Protein AF-A0A645JEK5-F1 (afdb_monomer_lite)

Foldseek 3Di:
DLLCPDDPNYPDPVCCVCPPPNDPCNVVVVVVDPDDDPVVVVQVVCVVVVNHDPLDDSQWDDKDQPVPDPDCCCVPQFAWRDDDPSITITGHDDPDD

InterPro domains:
  IPR011105 Cell wall hydrolase, SleB [PF07486] (1-90)
  IPR042047 Cell wall hydrolase SleB, domain 1 [G3DSA:1.10.10.2520] (1-51)

Radius of gyration: 14.5 Å; chains: 1; bounding box: 34×35×39 Å

Sequence (97 aa):
MNRWTGPYYGDDLLAIMTAPHQFTPIYNGSAYKKEIEPDSIEAANAVLSGEGVRELTDDTYYFVNPDFTQDKTIETKMAFVCEIEGIHFYKPPAKTK

pLDDT: mean 87.47, std 7.65, range [40.19, 96.06]

Organism: NCBI:txid1076179

Structure (mmCIF, N/CA/C/O backbone):
data_AF-A0A645JEK5-F1
#
_entry.id   AF-A0A645JEK5-F1
#
loop_
_atom_site.group_PDB
_atom_site.id
_atom_site.type_symbol
_atom_site.label_atom_id
_atom_site.label_alt_id
_atom_site.label_comp_id
_atom_site.label_asym_id
_atom_site.label_entity_id
_atom_site.label_seq_id
_atom_site.pdbx_PDB_ins_code
_atom_site.Cartn_x
_atom_site.Cartn_y
_atom_site.Cartn_z
_atom_site.occupancy
_atom_site.B_iso_or_equiv
_atom_site.auth_seq_id
_atom_site.auth_comp_id
_atom_site.auth_asym_id
_atom_site.auth_atom_id
_atom_site.pdbx_PDB_model_num
ATOM 1 N N . MET A 1 1 ? -3.162 -6.443 -2.485 1.00 86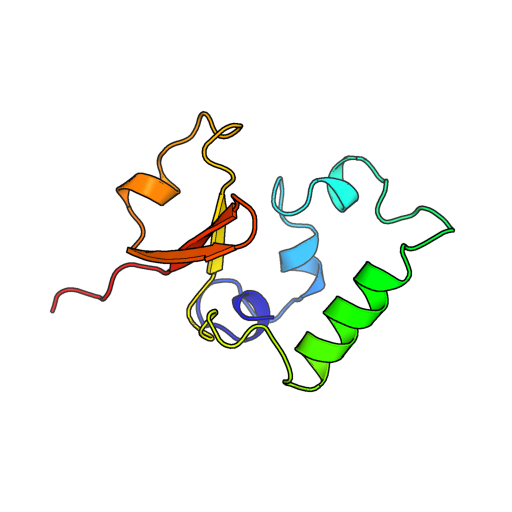.50 1 MET A N 1
ATOM 2 C CA . MET A 1 1 ? -4.082 -7.542 -2.123 1.00 86.50 1 MET A CA 1
ATOM 3 C C . MET A 1 1 ? -5.213 -7.073 -1.232 1.00 86.50 1 MET A C 1
ATOM 5 O O . MET A 1 1 ? -6.341 -7.184 -1.674 1.00 86.50 1 MET A O 1
ATOM 9 N N . ASN A 1 2 ? -4.938 -6.445 -0.085 1.00 90.12 2 ASN A N 1
ATOM 10 C CA . ASN A 1 2 ? -5.970 -5.963 0.849 1.00 90.12 2 ASN A CA 1
ATOM 11 C C . ASN A 1 2 ? -7.121 -5.204 0.175 1.00 90.12 2 ASN A C 1
ATOM 13 O O . ASN A 1 2 ? -8.278 -5.492 0.434 1.00 90.12 2 ASN A O 1
ATOM 17 N N . ARG A 1 3 ? -6.838 -4.290 -0.764 1.00 90.12 3 ARG A N 1
ATOM 18 C CA . ARG A 1 3 ? -7.893 -3.586 -1.523 1.00 90.12 3 ARG A CA 1
ATOM 19 C C . ARG A 1 3 ? -8.784 -4.515 -2.352 1.00 90.12 3 ARG A C 1
ATOM 21 O O . ARG A 1 3 ? -9.972 -4.258 -2.437 1.00 90.12 3 ARG A O 1
ATOM 28 N N . TRP A 1 4 ? -8.217 -5.563 -2.941 1.00 88.19 4 TRP A N 1
ATOM 29 C CA . TRP A 1 4 ? -8.941 -6.523 -3.775 1.00 88.19 4 TRP A CA 1
ATOM 30 C C . TRP A 1 4 ? -9.792 -7.493 -2.949 1.00 88.19 4 TRP A C 1
ATOM 32 O O . TRP A 1 4 ? -10.901 -7.835 -3.338 1.00 88.19 4 TRP A O 1
ATOM 42 N N . THR A 1 5 ? -9.289 -7.931 -1.796 1.00 86.56 5 THR A N 1
ATOM 43 C CA . THR A 1 5 ? -9.990 -8.888 -0.924 1.00 86.56 5 THR A CA 1
ATOM 44 C C . THR A 1 5 ? -10.874 -8.212 0.126 1.00 86.56 5 THR A C 1
ATOM 46 O O . THR A 1 5 ? -11.732 -8.855 0.730 1.00 86.56 5 THR A O 1
ATOM 49 N N . GLY A 1 6 ? -10.661 -6.920 0.368 1.00 85.62 6 GLY A N 1
ATOM 50 C CA . GLY A 1 6 ? -11.358 -6.131 1.372 1.00 85.62 6 GLY A CA 1
ATOM 51 C C . GLY A 1 6 ? -12.682 -5.536 0.880 1.00 85.62 6 GLY A C 1
ATOM 52 O O . GLY A 1 6 ? -12.938 -5.428 -0.317 1.00 85.62 6 GLY A O 1
ATOM 53 N N . PRO A 1 7 ? -13.537 -5.060 1.800 1.00 87.56 7 PRO A N 1
ATOM 54 C CA . PRO A 1 7 ? -14.908 -4.658 1.481 1.00 87.56 7 PRO A CA 1
ATOM 55 C C . PRO A 1 7 ? -15.036 -3.269 0.828 1.00 87.56 7 PRO A C 1
ATOM 57 O O . PRO A 1 7 ? -16.153 -2.824 0.575 1.00 87.56 7 PRO A O 1
ATOM 60 N N . TYR A 1 8 ? -13.931 -2.542 0.617 1.00 83.69 8 TYR A N 1
ATOM 61 C CA . TYR A 1 8 ? -13.966 -1.103 0.318 1.00 83.69 8 TYR A CA 1
ATOM 62 C C . TYR A 1 8 ? -13.720 -0.722 -1.147 1.00 83.69 8 TYR A C 1
ATOM 64 O O . TYR A 1 8 ? -14.112 0.375 -1.534 1.00 83.69 8 TYR A O 1
ATOM 72 N N . TYR A 1 9 ? -13.067 -1.571 -1.949 1.00 82.69 9 TYR A N 1
ATOM 73 C CA . TYR A 1 9 ? -12.603 -1.191 -3.296 1.00 82.69 9 TYR A CA 1
ATOM 74 C C . TYR A 1 9 ? -13.144 -2.073 -4.429 1.00 82.69 9 TYR A C 1
ATOM 76 O O . TYR A 1 9 ? -12.995 -1.702 -5.590 1.00 82.69 9 TYR A O 1
ATOM 84 N N . GLY A 1 10 ? -13.815 -3.182 -4.101 1.00 81.38 10 GLY A N 1
ATOM 85 C CA . GLY A 1 10 ? -14.401 -4.104 -5.075 1.00 81.38 10 GLY A CA 1
ATOM 86 C C . GLY A 1 10 ? -13.491 -5.279 -5.434 1.00 81.38 10 GLY A C 1
ATOM 87 O O . GLY A 1 10 ? -12.406 -5.442 -4.885 1.00 81.38 10 GLY A O 1
ATOM 88 N N . ASP A 1 11 ? -13.965 -6.108 -6.358 1.00 83.62 11 ASP A N 1
ATOM 89 C CA . ASP A 1 11 ? -13.391 -7.403 -6.735 1.00 83.62 11 ASP A CA 1
ATOM 90 C C . ASP A 1 11 ? -12.628 -7.388 -8.074 1.00 83.62 11 ASP A C 1
ATOM 92 O O . ASP A 1 11 ? -12.058 -8.407 -8.470 1.00 83.62 11 ASP A O 1
ATOM 96 N N . ASP A 1 12 ? -12.541 -6.237 -8.747 1.00 89.50 12 ASP A N 1
ATOM 97 C CA . ASP A 1 12 ? -11.758 -6.068 -9.974 1.00 89.50 12 ASP A CA 1
ATOM 98 C C . ASP A 1 12 ? -10.368 -5.487 -9.673 1.00 89.50 12 ASP A C 1
ATOM 100 O O . ASP A 1 12 ? -10.173 -4.278 -9.505 1.00 89.50 12 ASP A O 1
ATOM 104 N N . LEU A 1 13 ? -9.373 -6.375 -9.637 1.00 86.94 13 LEU A N 1
ATOM 105 C CA . LEU A 1 13 ? -7.976 -6.013 -9.417 1.00 86.94 13 LEU A CA 1
ATOM 106 C C . LEU A 1 13 ? -7.452 -5.022 -10.469 1.00 86.94 13 LEU A C 1
ATOM 108 O O . LEU A 1 13 ? -6.700 -4.112 -10.115 1.00 86.94 13 LEU A O 1
ATOM 112 N N . LEU A 1 14 ? -7.850 -5.157 -11.739 1.00 87.69 14 LEU A N 1
ATOM 113 C CA . LEU A 1 14 ? -7.398 -4.258 -12.798 1.00 87.69 14 LEU A CA 1
ATOM 114 C C . LEU A 1 14 ? -7.981 -2.860 -12.594 1.00 87.69 14 LEU A C 1
ATOM 116 O O . LEU A 1 14 ? -7.245 -1.879 -12.699 1.00 87.69 14 LEU A O 1
ATOM 120 N N . ALA A 1 15 ? -9.263 -2.753 -12.245 1.00 89.19 15 ALA A N 1
ATOM 121 C CA . ALA A 1 15 ? -9.884 -1.472 -11.911 1.00 89.19 15 ALA A CA 1
ATOM 122 C C . ALA A 1 15 ? -9.201 -0.806 -10.703 1.00 89.19 15 ALA A C 1
ATOM 124 O O . ALA A 1 15 ? -8.903 0.387 -10.736 1.00 89.19 15 ALA A O 1
ATOM 125 N N . ILE A 1 16 ? -8.877 -1.579 -9.662 1.00 89.00 16 ILE A N 1
ATOM 126 C CA . ILE A 1 16 ? -8.155 -1.080 -8.480 1.00 89.00 16 ILE A CA 1
ATOM 127 C C . ILE A 1 16 ? -6.763 -0.561 -8.851 1.00 89.00 16 ILE A C 1
ATOM 129 O O . ILE A 1 16 ? -6.350 0.498 -8.374 1.00 89.00 16 ILE A O 1
ATOM 133 N N . MET A 1 17 ? -6.026 -1.300 -9.682 1.00 86.69 17 MET A N 1
ATOM 134 C CA . MET A 1 17 ? -4.684 -0.913 -10.117 1.00 86.69 17 MET A CA 1
ATOM 135 C C . MET A 1 17 ? -4.715 0.319 -11.028 1.00 86.69 17 MET A C 1
ATOM 137 O O . MET A 1 17 ? -3.884 1.212 -10.900 1.00 86.69 17 MET A O 1
ATOM 141 N N . THR A 1 18 ? -5.687 0.395 -11.933 1.00 86.69 18 THR A N 1
ATOM 142 C CA . THR A 1 18 ? -5.804 1.476 -12.923 1.00 86.69 18 THR A CA 1
ATOM 143 C C . THR A 1 18 ? -6.554 2.706 -12.418 1.00 86.69 18 THR A C 1
ATOM 145 O O . THR A 1 18 ? -6.612 3.714 -13.125 1.00 86.69 18 THR A O 1
ATOM 148 N N . ALA A 1 19 ? -7.098 2.666 -11.198 1.00 87.00 19 ALA A N 1
ATOM 149 C CA . ALA A 1 19 ? -7.783 3.805 -10.612 1.00 87.00 19 ALA A CA 1
ATOM 150 C C . ALA A 1 19 ? -6.858 5.044 -10.570 1.00 87.00 19 ALA A C 1
ATOM 152 O O . ALA A 1 19 ? -5.666 4.926 -10.251 1.00 87.00 19 ALA A O 1
ATOM 153 N N . PRO A 1 20 ? -7.383 6.248 -10.881 1.00 84.81 20 PRO A N 1
ATOM 154 C CA . PRO A 1 20 ? -6.569 7.453 -10.987 1.00 84.81 20 PRO A CA 1
ATOM 155 C C . PRO A 1 20 ? -5.702 7.690 -9.748 1.00 84.81 20 PRO A C 1
ATOM 157 O O . PRO A 1 20 ? -6.173 7.593 -8.614 1.00 84.81 20 PRO A O 1
ATOM 160 N N . HIS A 1 21 ? -4.429 8.017 -9.987 1.00 83.69 21 HIS A N 1
ATOM 161 C CA . HIS A 1 21 ? -3.434 8.362 -8.965 1.00 83.69 21 HIS A CA 1
ATOM 162 C C . HIS A 1 21 ? -3.129 7.268 -7.922 1.00 83.69 21 HIS A C 1
ATOM 164 O O . HIS A 1 21 ? -2.444 7.556 -6.945 1.00 83.69 21 HIS A O 1
ATOM 170 N N . GLN A 1 22 ? -3.576 6.017 -8.113 1.00 84.31 22 GLN A N 1
ATOM 171 C CA . GLN A 1 22 ? -3.263 4.925 -7.179 1.00 84.31 22 GLN A CA 1
ATOM 172 C C . GLN A 1 22 ? -1.833 4.403 -7.325 1.00 84.31 22 GLN A C 1
ATOM 174 O O . GLN A 1 22 ? -1.175 4.125 -6.325 1.00 84.31 22 GLN A O 1
ATOM 179 N N . PHE A 1 23 ? -1.351 4.279 -8.563 1.00 87.19 23 PHE A N 1
ATOM 180 C CA . PHE A 1 23 ? -0.014 3.774 -8.855 1.00 87.19 23 PHE A CA 1
ATOM 181 C C . PHE A 1 23 ? 0.654 4.635 -9.926 1.00 87.19 23 PHE A C 1
ATOM 183 O O . PHE A 1 23 ? 0.301 4.582 -11.107 1.00 87.19 23 PHE A O 1
ATOM 190 N N . THR A 1 24 ? 1.666 5.401 -9.516 1.00 85.81 24 THR A N 1
ATOM 191 C CA . THR A 1 24 ? 2.479 6.235 -10.414 1.00 85.81 24 THR A CA 1
ATOM 192 C C . THR A 1 24 ? 3.018 5.466 -11.629 1.00 85.81 24 THR A C 1
ATOM 194 O O . THR A 1 24 ? 2.921 6.020 -12.723 1.00 85.81 24 THR A O 1
ATOM 197 N N . PRO A 1 25 ? 3.497 4.204 -11.505 1.00 85.06 25 PRO A N 1
ATOM 198 C CA . PRO A 1 25 ? 3.978 3.429 -12.653 1.00 85.06 25 PRO A CA 1
ATOM 199 C C . PRO A 1 25 ? 2.943 3.190 -13.759 1.00 85.06 25 PRO A C 1
ATOM 201 O O . PRO 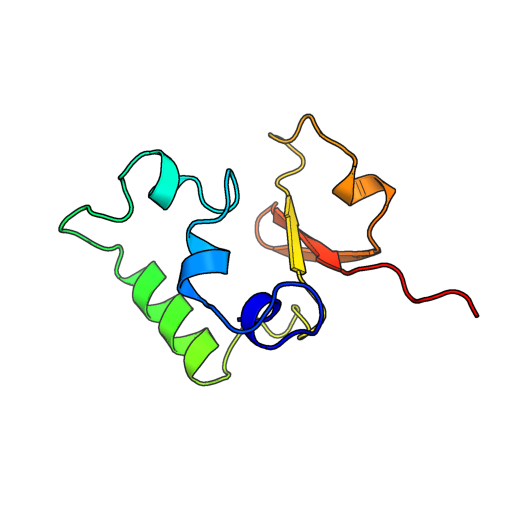A 1 25 ? 3.294 3.113 -14.934 1.00 85.06 25 PRO A O 1
ATOM 204 N N . ILE A 1 26 ? 1.663 3.058 -13.404 1.00 85.25 26 ILE A N 1
ATOM 205 C CA . ILE A 1 26 ? 0.590 2.858 -14.388 1.00 85.25 26 ILE A CA 1
ATOM 206 C C . ILE A 1 26 ? 0.308 4.175 -15.107 1.00 85.25 26 ILE A C 1
ATOM 208 O O . ILE A 1 26 ? 0.210 4.205 -16.332 1.00 85.25 26 ILE A O 1
ATOM 212 N N . TYR A 1 27 ? 0.249 5.273 -14.352 1.00 84.19 27 TYR A N 1
ATOM 213 C CA . TYR A 1 27 ? -0.009 6.604 -14.895 1.00 84.19 27 TYR A CA 1
ATOM 214 C C . TYR A 1 27 ? 1.126 7.119 -15.795 1.00 84.19 27 TYR A C 1
ATOM 216 O O . TYR A 1 27 ? 0.867 7.673 -16.859 1.00 84.19 27 TYR A O 1
ATOM 224 N N . ASN A 1 28 ? 2.387 6.934 -15.395 1.00 85.75 28 ASN A N 1
ATOM 225 C CA . ASN A 1 28 ? 3.549 7.408 -16.155 1.00 85.75 28 ASN A CA 1
ATOM 226 C C . ASN A 1 28 ? 4.030 6.407 -17.230 1.00 85.75 28 ASN A C 1
ATOM 228 O O . ASN A 1 28 ? 5.043 6.648 -17.886 1.00 85.75 28 ASN A O 1
ATOM 232 N N . GLY A 1 29 ? 3.334 5.275 -17.380 1.00 83.31 29 GLY A N 1
ATOM 233 C CA . GLY A 1 29 ? 3.640 4.224 -18.347 1.00 83.31 29 GLY A CA 1
ATOM 234 C C . GLY A 1 29 ? 4.845 3.342 -18.003 1.00 83.31 29 GLY A C 1
ATOM 235 O O . GLY A 1 29 ? 5.170 2.443 -18.779 1.00 83.31 29 GLY A O 1
ATOM 236 N N . SER A 1 30 ? 5.512 3.540 -16.861 1.00 85.31 30 SER A N 1
ATOM 237 C CA . SER A 1 30 ? 6.671 2.726 -16.484 1.00 85.31 30 SER A CA 1
ATOM 238 C C . SER A 1 30 ? 6.308 1.283 -16.134 1.00 85.31 30 SER A C 1
ATOM 240 O O . SER A 1 30 ? 7.185 0.428 -16.185 1.00 85.31 30 SER A O 1
ATOM 242 N N . ALA A 1 31 ? 5.038 1.001 -15.833 1.00 83.38 31 ALA A N 1
ATOM 243 C CA . ALA A 1 31 ? 4.523 -0.355 -15.640 1.00 83.38 31 ALA A CA 1
ATOM 244 C C . ALA A 1 31 ? 4.616 -1.229 -16.907 1.00 83.38 31 ALA A C 1
ATOM 246 O O . ALA A 1 31 ? 4.596 -2.449 -16.801 1.00 83.38 31 ALA A O 1
ATOM 247 N N . TYR A 1 32 ? 4.736 -0.624 -18.097 1.00 82.81 32 TYR A N 1
ATOM 248 C CA . TYR A 1 32 ? 4.820 -1.335 -19.382 1.00 82.81 32 TYR A CA 1
ATOM 249 C C . TYR A 1 32 ? 6.254 -1.469 -19.911 1.00 82.81 32 TYR A C 1
ATOM 251 O O . TYR A 1 32 ? 6.464 -1.851 -21.065 1.00 82.81 32 TYR A O 1
ATOM 259 N N . LYS A 1 33 ? 7.258 -1.114 -19.099 1.00 81.00 33 LYS A N 1
ATOM 260 C CA . LYS A 1 33 ? 8.661 -1.342 -19.452 1.00 81.00 33 LYS A CA 1
ATOM 261 C C . LYS A 1 33 ? 8.928 -2.844 -19.575 1.00 81.00 33 LYS A C 1
ATOM 263 O O . LYS A 1 33 ? 8.311 -3.661 -18.902 1.00 81.00 33 LYS A O 1
ATOM 268 N N . LYS A 1 34 ? 9.863 -3.200 -20.461 1.00 71.69 34 LYS A N 1
ATOM 269 C CA . LYS A 1 34 ? 10.203 -4.599 -20.765 1.00 71.69 34 LYS A CA 1
ATOM 270 C C . LYS A 1 34 ? 10.992 -5.282 -19.641 1.00 71.69 34 LYS A C 1
ATOM 272 O O . LYS A 1 34 ? 10.979 -6.504 -19.551 1.00 71.69 34 LYS A O 1
ATOM 277 N N . GLU A 1 35 ? 11.672 -4.493 -18.816 1.00 84.19 35 GLU A N 1
ATOM 278 C CA . GLU A 1 35 ? 12.462 -4.959 -17.680 1.00 84.19 35 GLU A CA 1
ATOM 279 C C . GLU A 1 35 ? 11.711 -4.634 -16.391 1.00 84.19 35 GLU A C 1
ATOM 281 O O . GLU A 1 35 ? 11.317 -3.488 -16.162 1.00 84.19 35 GLU A O 1
ATOM 286 N N . ILE A 1 36 ? 11.476 -5.671 -15.593 1.00 84.56 36 ILE A N 1
ATOM 287 C CA . ILE A 1 36 ? 10.829 -5.597 -14.287 1.00 84.56 36 ILE A CA 1
ATOM 288 C C . ILE A 1 36 ? 11.910 -5.898 -13.255 1.00 84.56 36 ILE A C 1
ATOM 290 O O . ILE A 1 36 ? 12.652 -6.868 -13.414 1.00 84.56 36 ILE A O 1
ATOM 294 N N . GLU A 1 37 ? 11.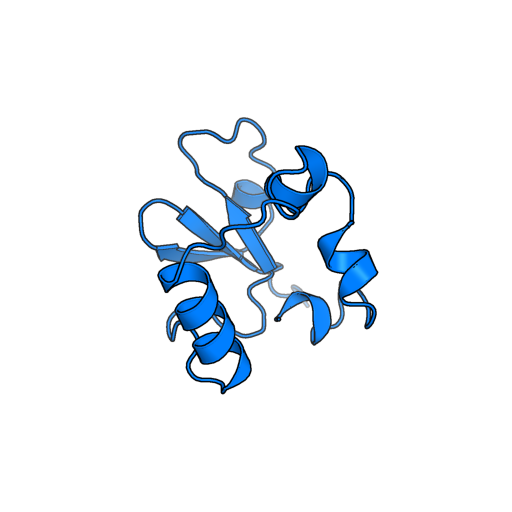981 -5.080 -12.210 1.00 87.50 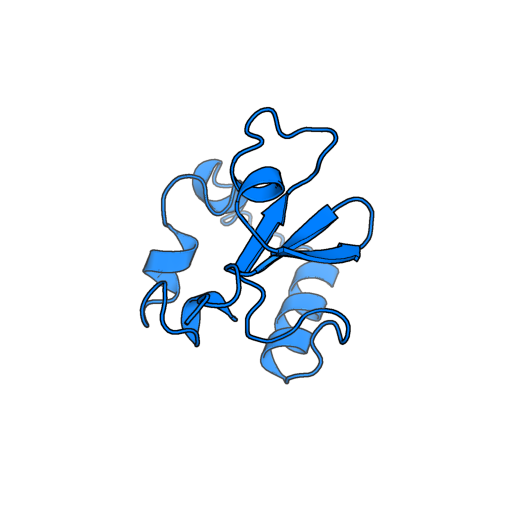37 GLU A N 1
ATOM 295 C CA . GLU A 1 37 ? 12.932 -5.273 -11.116 1.00 87.50 37 GLU A CA 1
ATOM 296 C C . GLU A 1 37 ? 12.689 -6.636 -10.434 1.00 87.50 37 GLU A C 1
ATOM 298 O O . GLU A 1 37 ? 11.564 -6.886 -9.981 1.00 87.50 37 GLU A O 1
ATOM 303 N N . PRO A 1 38 ? 13.700 -7.525 -10.347 1.00 90.12 38 PRO A N 1
ATOM 304 C CA . PRO A 1 38 ? 13.548 -8.858 -9.757 1.00 90.12 38 PRO A CA 1
ATOM 305 C C . PRO A 1 38 ? 12.976 -8.827 -8.337 1.00 90.12 38 PRO A C 1
ATOM 307 O O . PRO A 1 38 ? 12.046 -9.574 -8.037 1.00 90.12 38 PRO A O 1
ATOM 310 N N . ASP A 1 39 ? 13.442 -7.888 -7.514 1.00 89.25 39 ASP A N 1
ATOM 311 C CA . ASP A 1 39 ? 12.991 -7.714 -6.131 1.00 89.25 39 ASP A CA 1
ATOM 312 C C . ASP A 1 39 ? 11.492 -7.375 -6.057 1.00 89.25 39 ASP A C 1
ATOM 314 O O . ASP A 1 39 ? 10.786 -7.800 -5.144 1.00 89.25 39 ASP A O 1
ATOM 318 N N . SER A 1 40 ? 10.959 -6.660 -7.058 1.00 88.62 40 SER A N 1
ATOM 319 C CA . SER A 1 40 ? 9.519 -6.371 -7.137 1.00 88.62 40 SER A CA 1
ATOM 320 C C . SER A 1 40 ? 8.698 -7.622 -7.456 1.00 88.62 40 SER A C 1
ATOM 322 O O . SER A 1 40 ? 7.583 -7.768 -6.955 1.00 88.62 40 SER A O 1
ATOM 324 N N . ILE A 1 41 ? 9.236 -8.531 -8.278 1.00 90.81 41 ILE A N 1
ATOM 325 C CA . ILE A 1 41 ? 8.598 -9.819 -8.582 1.00 90.81 41 ILE A CA 1
ATOM 326 C C . ILE A 1 41 ? 8.607 -10.711 -7.340 1.00 90.81 41 ILE A C 1
ATOM 328 O O . ILE A 1 41 ? 7.583 -11.307 -7.010 1.00 90.81 41 ILE A O 1
ATOM 332 N N . GLU A 1 42 ? 9.742 -10.791 -6.645 1.00 92.19 42 GLU A N 1
ATOM 333 C CA . GLU A 1 42 ? 9.881 -11.566 -5.412 1.00 92.19 42 GLU A CA 1
ATOM 334 C C . GLU A 1 42 ? 8.900 -11.082 -4.340 1.00 92.19 42 GLU A C 1
ATOM 336 O O . GLU A 1 42 ? 8.106 -11.875 -3.830 1.00 92.19 42 GLU A O 1
ATOM 341 N N . ALA A 1 43 ? 8.860 -9.771 -4.085 1.00 89.25 43 ALA A N 1
ATOM 342 C CA . ALA A 1 43 ? 7.936 -9.178 -3.125 1.00 89.25 43 ALA A CA 1
ATOM 343 C C . ALA A 1 43 ? 6.464 -9.432 -3.495 1.00 89.25 43 ALA A C 1
ATOM 345 O O . ALA A 1 43 ? 5.648 -9.766 -2.632 1.00 89.25 43 ALA A O 1
ATOM 346 N N . ALA A 1 44 ? 6.106 -9.318 -4.779 1.00 89.81 44 ALA A N 1
ATOM 347 C CA . ALA A 1 44 ? 4.751 -9.613 -5.236 1.00 89.81 44 ALA A CA 1
ATOM 348 C C . ALA A 1 44 ? 4.382 -11.088 -5.012 1.00 89.81 44 ALA A C 1
ATOM 350 O O . ALA A 1 44 ? 3.288 -11.379 -4.528 1.00 89.81 44 ALA A O 1
ATOM 351 N N . ASN A 1 45 ? 5.296 -12.012 -5.319 1.00 91.56 45 ASN A N 1
ATOM 352 C CA . ASN A 1 45 ? 5.080 -13.443 -5.126 1.00 91.56 45 ASN A CA 1
ATOM 353 C C . ASN A 1 45 ? 4.953 -13.820 -3.648 1.00 91.56 45 ASN A C 1
ATOM 355 O O . ASN A 1 45 ? 4.064 -14.601 -3.321 1.00 91.56 45 ASN A O 1
ATOM 359 N N . ALA A 1 46 ? 5.766 -13.236 -2.762 1.00 90.50 46 ALA A N 1
ATOM 360 C CA . ALA A 1 46 ? 5.661 -13.449 -1.317 1.00 90.50 46 ALA A CA 1
ATOM 361 C C . ALA A 1 46 ? 4.281 -13.029 -0.783 1.00 90.50 46 ALA A C 1
ATOM 363 O O . ALA A 1 46 ? 3.632 -13.748 -0.028 1.00 90.50 46 ALA A O 1
ATOM 364 N N . VAL A 1 47 ? 3.758 -11.889 -1.241 1.00 90.00 47 VAL A N 1
ATOM 365 C CA . VAL A 1 47 ? 2.405 -11.455 -0.864 1.00 90.00 47 VAL A CA 1
ATOM 366 C C . VAL A 1 47 ? 1.332 -12.397 -1.429 1.00 90.00 47 VAL A C 1
ATOM 368 O O . VAL A 1 47 ? 0.348 -12.678 -0.745 1.00 90.00 47 VAL A O 1
ATOM 371 N N . LEU A 1 48 ? 1.502 -12.907 -2.654 1.00 88.50 48 LEU A N 1
ATOM 372 C CA . LEU A 1 48 ? 0.565 -13.854 -3.274 1.00 88.50 48 LEU A CA 1
ATOM 373 C C . LEU A 1 48 ? 0.582 -15.244 -2.616 1.00 88.50 48 LEU A C 1
ATOM 375 O O . LEU A 1 48 ? -0.455 -15.905 -2.596 1.00 88.50 48 LEU A O 1
ATOM 379 N N . SER A 1 49 ? 1.720 -15.683 -2.072 1.00 89.94 49 SER A N 1
ATOM 380 C CA . SER A 1 49 ? 1.848 -16.948 -1.333 1.00 89.94 49 SER A CA 1
ATOM 381 C C . SER A 1 49 ? 1.378 -16.857 0.123 1.00 89.94 49 SER A C 1
ATOM 383 O O . SER A 1 49 ? 1.283 -17.882 0.796 1.00 89.94 49 SER A O 1
ATOM 385 N N . GLY A 1 50 ? 1.045 -15.655 0.607 1.00 84.88 50 GLY A N 1
ATOM 386 C CA . GLY A 1 50 ? 0.622 -15.408 1.988 1.00 84.88 50 GLY A CA 1
ATOM 387 C C . GLY A 1 50 ? 1.768 -15.087 2.954 1.00 84.88 50 GLY A C 1
ATOM 388 O O . GLY A 1 50 ? 1.526 -14.934 4.147 1.00 84.88 50 GLY A O 1
ATOM 389 N N . GLU A 1 51 ? 2.995 -14.932 2.456 1.00 85.62 51 GLU A N 1
ATOM 390 C CA . GLU A 1 51 ? 4.206 -14.552 3.202 1.00 85.62 51 GLU A CA 1
ATOM 391 C C . GLU A 1 51 ? 4.423 -13.027 3.231 1.00 85.62 51 GLU A C 1
ATOM 393 O O . GLU A 1 51 ? 5.552 -12.541 3.251 1.00 85.62 51 GLU A O 1
ATOM 398 N N . GLY A 1 52 ? 3.343 -12.244 3.181 1.00 80.00 52 GLY A N 1
ATOM 399 C CA . GLY A 1 52 ? 3.417 -10.783 3.191 1.00 80.00 52 GLY A CA 1
ATOM 400 C C . GLY A 1 52 ? 4.106 -10.205 4.437 1.00 80.00 52 GLY A C 1
ATOM 401 O O . GLY A 1 52 ? 4.502 -10.906 5.368 1.00 80.00 52 GLY A O 1
ATOM 402 N N . VAL A 1 53 ? 4.225 -8.878 4.481 1.00 83.69 53 VAL A N 1
ATOM 403 C CA . VAL A 1 53 ? 4.859 -8.194 5.616 1.00 83.69 53 VAL A CA 1
ATOM 404 C C . VAL A 1 53 ? 4.015 -8.373 6.878 1.00 83.69 53 VAL A C 1
ATOM 406 O O . VAL A 1 53 ? 2.875 -7.919 6.935 1.00 83.69 53 VAL A O 1
ATOM 409 N N . ARG A 1 54 ? 4.591 -9.007 7.902 1.00 83.25 54 ARG A N 1
ATOM 410 C CA . ARG A 1 54 ? 3.910 -9.401 9.148 1.00 83.25 54 ARG A CA 1
ATOM 411 C C . ARG A 1 54 ? 3.294 -8.222 9.908 1.00 83.25 54 ARG A C 1
ATOM 413 O O . ARG A 1 54 ? 2.299 -8.386 10.607 1.00 83.25 54 ARG A O 1
ATOM 420 N N . GLU A 1 55 ? 3.905 -7.049 9.806 1.00 85.44 55 GLU A N 1
ATOM 421 C CA . GLU A 1 55 ? 3.459 -5.805 10.433 1.00 85.44 55 GLU A CA 1
ATOM 422 C C . GLU A 1 55 ? 2.195 -5.232 9.771 1.00 85.44 55 GLU A C 1
ATOM 424 O O . GLU A 1 55 ? 1.494 -4.429 10.387 1.00 85.44 55 GLU A 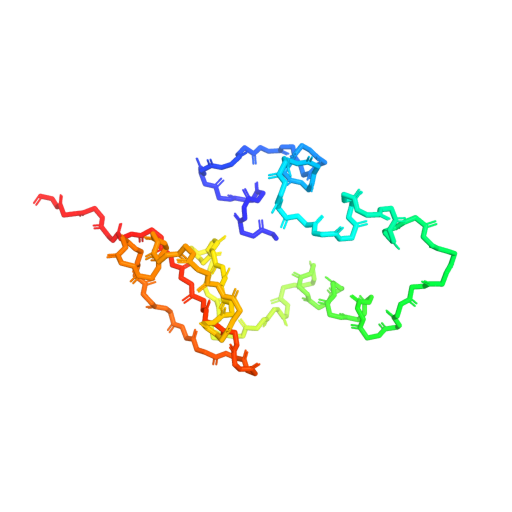O 1
ATOM 429 N N . LEU A 1 56 ? 1.890 -5.643 8.535 1.00 88.19 56 LEU A N 1
ATOM 430 C CA . LEU A 1 56 ? 0.729 -5.188 7.783 1.00 88.19 56 LEU A CA 1
ATOM 431 C C . LEU A 1 56 ? -0.410 -6.196 7.915 1.00 88.19 56 LEU A C 1
ATOM 433 O O . LEU A 1 56 ? -0.307 -7.357 7.536 1.00 88.19 56 LEU A O 1
ATOM 437 N N . THR A 1 57 ? -1.535 -5.723 8.432 1.00 87.44 57 THR A N 1
ATOM 438 C CA . THR A 1 57 ? -2.765 -6.506 8.565 1.00 87.44 57 THR A CA 1
ATOM 439 C C . THR A 1 57 ? -3.639 -6.384 7.317 1.00 87.44 57 THR A C 1
ATOM 441 O O . THR A 1 57 ? -3.537 -5.401 6.577 1.00 87.44 57 THR A O 1
ATOM 444 N N . ASP A 1 58 ? -4.557 -7.333 7.111 1.00 87.62 58 ASP A N 1
ATOM 445 C CA . ASP A 1 58 ? -5.487 -7.367 5.963 1.00 87.62 58 ASP A CA 1
ATOM 446 C C . ASP A 1 58 ? -6.390 -6.124 5.856 1.00 87.62 58 ASP A C 1
ATOM 448 O O . ASP A 1 58 ? -6.944 -5.825 4.799 1.00 87.62 58 ASP A O 1
ATOM 452 N N . ASP A 1 59 ? -6.536 -5.370 6.947 1.00 90.44 59 ASP A N 1
ATOM 453 C CA . ASP A 1 59 ? -7.272 -4.108 6.998 1.00 90.44 59 ASP A CA 1
ATOM 454 C C . ASP A 1 59 ? -6.401 -2.871 6.706 1.00 90.44 59 ASP A C 1
ATOM 456 O O . ASP A 1 59 ? -6.878 -1.747 6.832 1.00 90.44 59 ASP A O 1
ATOM 460 N N . THR A 1 60 ? -5.148 -3.044 6.280 1.00 93.62 60 THR A N 1
ATOM 461 C CA . THR A 1 60 ? -4.261 -1.941 5.884 1.00 93.62 60 THR A CA 1
ATOM 462 C C . THR A 1 60 ? -4.470 -1.592 4.410 1.00 93.62 60 THR A C 1
ATOM 464 O O . THR A 1 60 ? -4.225 -2.421 3.534 1.00 93.62 60 THR A O 1
ATOM 467 N N . TYR A 1 61 ? -4.910 -0.366 4.106 1.00 92.88 61 TYR A N 1
ATOM 468 C CA . TYR A 1 61 ? -5.316 0.024 2.740 1.00 92.88 61 TYR A CA 1
ATOM 469 C C . TYR A 1 61 ? -4.586 1.241 2.176 1.00 92.88 61 TYR A C 1
ATOM 471 O O . TYR A 1 61 ? -4.641 1.478 0.961 1.00 92.88 61 TYR A O 1
ATOM 479 N N . TYR A 1 62 ? -3.936 2.027 3.029 1.00 93.88 62 TYR A N 1
ATOM 480 C CA . TYR A 1 62 ? -3.307 3.282 2.641 1.00 93.88 62 TYR A CA 1
ATOM 481 C C . TYR A 1 62 ? -1.849 3.286 3.065 1.00 93.88 62 TYR A C 1
ATOM 483 O O . TYR A 1 62 ? -1.492 2.728 4.100 1.00 93.88 62 TYR A O 1
ATOM 491 N N . PHE A 1 63 ? -1.030 3.961 2.274 1.00 94.00 63 PHE A N 1
ATOM 492 C CA . PHE A 1 63 ? 0.338 4.277 2.626 1.00 94.00 63 PHE A CA 1
ATOM 493 C C . PHE A 1 63 ? 0.654 5.685 2.130 1.00 94.00 63 PHE A C 1
ATOM 495 O O . PHE A 1 63 ? 0.133 6.109 1.096 1.00 94.00 63 PHE A O 1
ATOM 502 N N . VAL A 1 64 ? 1.471 6.417 2.875 1.00 93.25 64 VAL A N 1
ATOM 503 C CA . VAL A 1 64 ? 1.958 7.741 2.486 1.00 93.25 64 VAL A CA 1
ATOM 504 C C . VAL A 1 64 ? 3.423 7.868 2.858 1.00 93.25 64 VAL A C 1
ATOM 506 O O . VAL A 1 64 ? 3.864 7.335 3.873 1.00 93.25 64 VAL A O 1
ATOM 509 N N . ASN A 1 65 ? 4.173 8.595 2.037 1.00 93.19 65 ASN A N 1
ATOM 510 C CA . ASN A 1 65 ? 5.487 9.065 2.438 1.00 93.19 65 ASN A CA 1
ATOM 511 C C . ASN A 1 65 ? 5.323 10.485 3.023 1.00 93.19 65 ASN A C 1
ATOM 513 O O . ASN A 1 65 ? 4.946 11.395 2.272 1.00 93.19 65 ASN A O 1
ATOM 517 N N . PRO A 1 66 ? 5.553 10.681 4.335 1.00 89.44 66 PRO A N 1
ATOM 518 C CA . PRO A 1 66 ? 5.314 11.950 5.017 1.00 89.44 66 PRO A CA 1
ATOM 519 C C . PRO A 1 66 ? 6.194 13.091 4.488 1.00 89.44 66 PRO A C 1
ATOM 521 O O . PRO A 1 66 ? 5.751 14.241 4.528 1.00 89.44 66 PRO A O 1
ATOM 524 N N . ASP A 1 67 ? 7.373 12.775 3.939 1.00 90.19 67 ASP A N 1
ATOM 525 C CA . ASP A 1 67 ? 8.341 13.753 3.428 1.00 90.19 67 ASP A CA 1
ATOM 526 C C . ASP A 1 67 ? 7.920 14.348 2.078 1.00 90.19 67 ASP A C 1
ATOM 528 O O . ASP A 1 67 ? 8.285 15.477 1.746 1.00 90.19 67 ASP A O 1
ATOM 532 N N . PHE A 1 68 ? 7.125 13.609 1.296 1.00 86.75 68 PHE A N 1
ATOM 533 C CA . PHE A 1 68 ? 6.688 14.031 -0.040 1.00 86.75 68 PHE A CA 1
ATOM 534 C C . PHE A 1 68 ? 5.195 14.366 -0.126 1.00 86.75 68 PHE A C 1
ATOM 536 O O . PHE A 1 68 ? 4.773 15.028 -1.077 1.00 86.75 68 PHE A O 1
ATOM 543 N N . THR A 1 69 ? 4.375 13.929 0.836 1.00 86.19 69 THR A N 1
ATOM 544 C CA . THR A 1 69 ? 2.928 14.174 0.791 1.00 86.19 69 THR A CA 1
ATOM 545 C C . THR A 1 69 ? 2.554 15.558 1.326 1.00 86.19 69 THR A C 1
ATOM 547 O O . THR A 1 69 ? 2.792 15.900 2.488 1.00 86.19 69 THR A O 1
ATOM 550 N N . GLN A 1 70 ? 1.904 16.351 0.472 1.00 89.12 70 GLN A N 1
ATOM 551 C CA . GLN A 1 70 ? 1.256 17.605 0.867 1.00 89.12 70 GLN A CA 1
ATOM 552 C C . GLN A 1 70 ? -0.160 17.371 1.405 1.00 89.12 70 GLN A C 1
ATOM 554 O O . GLN A 1 70 ? -0.628 18.119 2.263 1.00 89.12 70 GLN A O 1
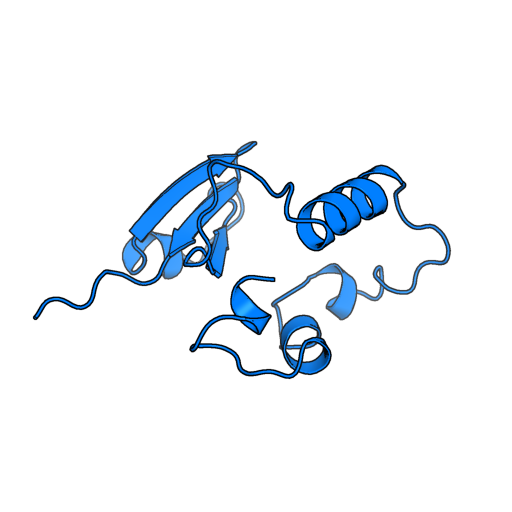ATOM 559 N N . ASP A 1 71 ? -0.842 16.331 0.917 1.00 88.81 71 ASP A N 1
ATOM 560 C CA . ASP A 1 71 ? -2.168 15.963 1.401 1.00 88.81 71 ASP A CA 1
ATOM 561 C C . ASP A 1 71 ? -2.044 15.168 2.706 1.00 88.81 71 ASP A C 1
ATOM 563 O O . ASP A 1 71 ? -1.550 14.038 2.731 1.00 88.81 71 ASP A O 1
ATOM 567 N N . LYS A 1 72 ? -2.515 15.779 3.796 1.00 90.62 72 LYS A N 1
ATOM 568 C CA . LYS A 1 72 ? -2.517 15.208 5.149 1.00 90.62 72 LYS A CA 1
ATOM 569 C C . LYS A 1 72 ? -3.820 14.480 5.496 1.00 90.62 72 LYS A C 1
ATOM 571 O O . LYS A 1 72 ? -4.016 14.085 6.645 1.00 90.62 72 LYS A O 1
ATOM 576 N N . THR A 1 73 ? -4.729 14.286 4.536 1.00 92.50 73 THR A N 1
ATOM 577 C CA . THR A 1 73 ? -6.048 13.675 4.768 1.00 92.50 73 THR A CA 1
ATOM 578 C C . THR A 1 73 ? -5.938 12.274 5.361 1.00 92.50 73 THR A C 1
ATOM 580 O O . THR A 1 73 ? -6.633 11.980 6.333 1.00 92.50 73 THR A O 1
ATOM 583 N N . ILE A 1 74 ? -5.068 11.420 4.810 1.00 92.94 74 ILE A N 1
ATOM 584 C CA . ILE A 1 74 ? -4.871 10.051 5.311 1.00 92.94 74 ILE A CA 1
ATOM 585 C C . ILE A 1 74 ? -4.287 10.080 6.721 1.00 92.94 74 ILE A C 1
ATOM 587 O O . ILE A 1 74 ? -4.868 9.487 7.624 1.00 92.94 74 ILE A O 1
ATOM 591 N N . GLU A 1 75 ? -3.217 10.846 6.928 1.00 92.50 75 GLU A N 1
ATOM 592 C CA . GLU A 1 75 ? -2.545 10.979 8.226 1.00 92.50 75 GLU A CA 1
ATOM 593 C C . GLU A 1 75 ? -3.483 11.502 9.326 1.00 92.50 75 GLU A C 1
ATOM 595 O O . GLU A 1 75 ? -3.345 11.128 10.486 1.00 92.50 75 GLU A O 1
ATOM 600 N N . THR A 1 76 ? -4.458 12.342 8.963 1.00 92.19 76 THR A N 1
ATOM 601 C CA . THR A 1 76 ? -5.400 12.953 9.914 1.00 92.19 76 THR A CA 1
ATOM 602 C C . THR A 1 76 ? -6.642 12.093 10.168 1.00 92.19 76 THR A C 1
ATOM 604 O O . THR A 1 76 ? -7.193 12.121 11.266 1.00 92.19 76 THR A O 1
ATOM 607 N N . LYS A 1 77 ? -7.148 11.378 9.153 1.00 94.06 77 LYS A N 1
ATOM 608 C CA . LYS A 1 77 ? -8.450 10.685 9.225 1.00 94.06 77 LYS A CA 1
ATOM 609 C C . LYS A 1 77 ? -8.349 9.175 9.422 1.00 94.06 77 LYS A C 1
ATOM 611 O O . LYS A 1 77 ? -9.349 8.560 9.791 1.00 94.06 77 LYS A O 1
ATOM 616 N N . MET A 1 78 ? -7.200 8.575 9.130 1.00 94.50 78 MET A N 1
ATOM 617 C CA . MET A 1 78 ? -7.003 7.128 9.181 1.00 94.50 78 MET A CA 1
ATOM 618 C C . MET A 1 78 ? -6.189 6.733 10.412 1.00 94.50 78 MET A C 1
ATOM 620 O O . MET A 1 78 ? -5.446 7.534 10.974 1.00 94.50 78 MET A O 1
ATOM 624 N N . ALA A 1 79 ? -6.333 5.484 10.844 1.00 94.94 79 ALA A N 1
ATOM 625 C CA . ALA A 1 79 ? -5.567 4.948 11.958 1.00 94.94 79 ALA A CA 1
ATOM 626 C C . ALA A 1 79 ? -4.191 4.480 11.470 1.00 94.94 79 ALA A C 1
ATOM 628 O O . ALA A 1 79 ? -4.103 3.700 10.521 1.00 94.94 79 ALA A O 1
ATOM 629 N N . PHE A 1 80 ? -3.133 4.953 12.127 1.00 94.62 80 PHE A N 1
ATOM 630 C CA . PHE A 1 80 ? -1.761 4.522 11.866 1.00 94.62 80 PHE A CA 1
ATOM 631 C C . PHE A 1 80 ? -1.579 3.040 12.220 1.00 94.62 80 PHE A C 1
ATOM 633 O O . PHE A 1 80 ? -2.085 2.578 13.245 1.00 94.62 80 PHE A O 1
ATOM 640 N N . VAL A 1 81 ? -0.866 2.308 11.365 1.00 95.00 81 VAL A N 1
ATOM 641 C CA . VAL A 1 81 ? -0.545 0.886 11.542 1.00 95.00 81 VAL A CA 1
ATOM 642 C C . VAL A 1 81 ? 0.922 0.737 11.926 1.00 95.00 81 VAL A C 1
ATOM 644 O O . VAL A 1 81 ? 1.225 0.317 13.041 1.00 95.00 81 VAL A O 1
ATOM 647 N N . CYS A 1 82 ? 1.827 1.104 11.021 1.00 94.94 82 CYS A N 1
ATOM 648 C CA . CYS A 1 82 ? 3.270 1.038 11.225 1.00 94.94 82 CYS A CA 1
ATOM 649 C C . CYS A 1 82 ? 4.011 1.923 10.213 1.00 94.94 82 CYS A C 1
ATOM 651 O O . CYS A 1 82 ? 3.416 2.474 9.283 1.00 94.94 82 CYS A O 1
ATOM 653 N N . GLU A 1 83 ? 5.322 2.032 10.400 1.00 95.06 83 GLU A N 1
ATOM 654 C CA . GLU A 1 83 ? 6.256 2.604 9.436 1.00 95.06 83 GLU A CA 1
ATOM 655 C C . GLU A 1 83 ? 7.188 1.501 8.929 1.00 95.06 83 GLU A C 1
ATOM 657 O O . GLU A 1 83 ? 7.694 0.702 9.719 1.00 95.06 83 GLU A O 1
ATOM 662 N N . ILE A 1 84 ? 7.424 1.476 7.617 1.00 92.44 84 ILE A N 1
ATOM 663 C CA . ILE A 1 84 ? 8.425 0.624 6.973 1.00 92.44 84 ILE A CA 1
ATOM 664 C C . ILE A 1 84 ? 9.204 1.509 6.003 1.00 92.44 84 ILE A C 1
ATOM 666 O O . ILE A 1 84 ? 8.613 2.082 5.091 1.00 92.44 84 ILE A O 1
ATOM 670 N N . GLU A 1 85 ? 10.515 1.639 6.217 1.00 90.69 85 GLU A N 1
ATOM 671 C CA . GLU A 1 85 ? 11.425 2.398 5.339 1.00 90.69 85 GLU A CA 1
ATOM 672 C C . GLU A 1 85 ? 10.949 3.836 5.031 1.00 90.69 85 GLU A C 1
ATOM 674 O O . GLU A 1 85 ? 10.992 4.297 3.891 1.00 90.69 85 GLU A O 1
ATOM 679 N N . GLY A 1 86 ? 10.454 4.558 6.045 1.00 92.06 86 GLY A N 1
ATOM 680 C CA . GLY A 1 86 ? 9.945 5.927 5.888 1.00 92.06 86 GLY A CA 1
ATOM 681 C C . GLY A 1 86 ? 8.575 6.027 5.208 1.00 92.06 86 GLY A C 1
ATOM 682 O O . GLY A 1 86 ? 8.079 7.125 4.966 1.00 92.06 86 GLY A O 1
ATOM 683 N N . ILE A 1 87 ? 7.927 4.902 4.896 1.00 93.94 87 ILE A N 1
ATOM 684 C CA . ILE A 1 87 ? 6.547 4.864 4.413 1.00 93.94 87 ILE A CA 1
ATOM 685 C C . ILE A 1 87 ? 5.631 4.541 5.589 1.00 93.94 87 ILE A C 1
ATOM 687 O O . ILE A 1 87 ? 5.780 3.518 6.257 1.00 93.94 87 ILE A O 1
ATOM 691 N N . HIS A 1 88 ? 4.653 5.408 5.827 1.00 96.06 88 HIS A N 1
ATOM 692 C CA . HIS A 1 88 ? 3.659 5.232 6.875 1.00 96.06 88 HIS A CA 1
ATOM 693 C C . HIS A 1 88 ? 2.431 4.513 6.324 1.00 96.06 88 HIS A C 1
ATOM 695 O O . HIS A 1 88 ? 1.848 4.948 5.329 1.00 96.06 88 HIS A O 1
ATOM 701 N N . PHE A 1 89 ? 1.997 3.455 7.002 1.00 96.06 89 PHE A N 1
ATOM 702 C CA . PHE A 1 89 ? 0.853 2.633 6.622 1.00 96.06 89 PHE A CA 1
ATOM 703 C C . PHE A 1 89 ? -0.353 2.909 7.519 1.00 96.06 89 PHE A C 1
ATOM 705 O O . PHE A 1 89 ? -0.219 3.101 8.729 1.00 96.06 89 PHE A O 1
ATOM 712 N N . TYR A 1 90 ? -1.547 2.916 6.923 1.00 95.69 90 TYR A N 1
ATOM 713 C CA . TYR A 1 90 ? -2.791 3.268 7.602 1.00 95.69 90 TYR A CA 1
ATOM 714 C C . TYR A 1 90 ? -3.959 2.366 7.213 1.00 95.69 90 TYR A C 1
ATOM 716 O O . TYR A 1 90 ? -4.038 1.804 6.111 1.00 95.69 90 TYR A O 1
ATOM 724 N N . LYS A 1 91 ? -4.939 2.331 8.113 1.00 94.44 91 LYS A N 1
ATOM 725 C CA . LYS A 1 91 ? -6.218 1.652 7.943 1.00 94.44 91 LYS A CA 1
ATOM 726 C C . LYS A 1 91 ? -7.412 2.546 8.276 1.00 94.44 91 LYS A C 1
ATOM 728 O O . LYS A 1 91 ? -7.254 3.512 9.025 1.00 94.44 91 LYS A O 1
ATOM 733 N N . PRO A 1 92 ? -8.614 2.240 7.755 1.00 92.06 92 PRO A N 1
ATOM 734 C CA . PRO A 1 92 ? -9.839 2.902 8.162 1.00 92.06 92 PRO A CA 1
ATOM 735 C C . PRO A 1 92 ? -9.958 2.930 9.689 1.00 92.06 92 PRO A C 1
ATOM 737 O O . PRO A 1 92 ? -9.643 1.929 10.344 1.00 92.06 92 PRO A O 1
ATOM 740 N N . PRO A 1 93 ? -10.406 4.051 10.277 1.00 88.19 93 PRO A N 1
ATOM 741 C CA . PRO A 1 93 ? -10.633 4.106 11.709 1.00 88.19 93 PRO A CA 1
ATOM 742 C C . PRO A 1 93 ? -11.669 3.048 12.100 1.00 88.19 93 PRO A C 1
ATOM 744 O O . PRO A 1 93 ? -12.614 2.769 11.352 1.00 88.19 93 PRO A O 1
ATOM 747 N N . ALA A 1 94 ? -11.500 2.459 13.284 1.00 80.81 94 ALA A N 1
ATOM 748 C CA . ALA A 1 94 ? -12.512 1.572 13.837 1.00 80.81 94 ALA A CA 1
ATOM 749 C C . ALA A 1 94 ? -13.855 2.315 13.863 1.00 80.81 94 ALA A C 1
ATOM 751 O O . ALA A 1 94 ? -13.912 3.474 14.277 1.00 80.81 94 ALA A O 1
ATOM 752 N N . LYS A 1 95 ? -14.938 1.664 13.420 1.00 67.44 95 LYS A N 1
ATOM 753 C CA . LYS A 1 95 ? -16.279 2.240 13.557 1.00 67.44 95 LYS A CA 1
ATOM 754 C C . LYS A 1 95 ? -16.541 2.445 15.050 1.00 67.44 95 LYS A C 1
ATOM 756 O O . LYS A 1 95 ? -16.716 1.465 15.774 1.00 67.44 95 LYS A O 1
ATOM 761 N N . THR A 1 96 ? -16.545 3.693 15.507 1.00 53.75 96 THR A N 1
ATOM 762 C CA . THR A 1 96 ? -17.091 4.052 16.815 1.00 53.75 96 THR A CA 1
ATOM 763 C C . THR A 1 96 ? -18.568 3.670 16.791 1.00 53.75 96 THR A C 1
ATOM 765 O O . THR A 1 96 ? -19.323 4.161 15.951 1.00 53.75 96 THR A O 1
ATOM 768 N N . LYS A 1 97 ? -18.936 2.693 17.623 1.00 40.19 97 LYS A N 1
ATOM 769 C CA . LYS A 1 97 ? -20.334 2.331 17.870 1.00 40.19 97 LYS A CA 1
ATOM 770 C C . LYS A 1 97 ? -21.035 3.431 18.651 1.00 40.19 97 LYS A C 1
ATOM 772 O O . LYS A 1 97 ? -20.352 4.060 19.489 1.00 40.19 97 LYS A O 1
#

Secondary structure (DSSP, 8-state):
-HHHHSTTT-S-HHHHHHSTTS-HHHHTSGGG-S---HHHHHHHHHHHHT---TT--TT--EEE-TTT----HHHHHSEEEEEETTEEEEEPPP---